Protein AF-A0A9N9P3C6-F1 (afdb_monomer_lite)

Secondary structure (DSSP, 8-state):
---GGGTB--HHHHHH------S---HHHHHHHTT---GGGEEESS-S--TTSEEEES-TT-----TT-SEEEEHHHHTT---SEEE-S----TTSEE--SHHHHHHHHHHHHH--B--HHHHHHHHHHHHHTTSTTSS-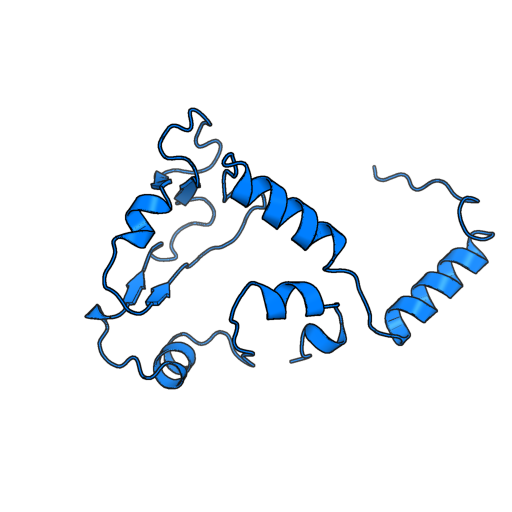----

Organism: NCBI:txid60492

Structure (mmCIF, N/CA/C/O backbone):
data_AF-A0A9N9P3C6-F1
#
_entry.id   AF-A0A9N9P3C6-F1
#
loop_
_atom_site.group_PDB
_atom_site.id
_atom_site.type_symbol
_atom_site.label_atom_id
_atom_site.label_alt_id
_atom_site.label_comp_id
_atom_site.label_asym_id
_atom_site.label_entity_id
_atom_site.label_seq_id
_atom_site.pdbx_PDB_ins_code
_atom_site.Cartn_x
_atom_site.Cartn_y
_atom_site.Cartn_z
_atom_site.occupancy
_atom_site.B_iso_or_equiv
_atom_site.auth_seq_id
_atom_site.auth_comp_id
_atom_site.auth_asym_id
_atom_site.auth_atom_id
_atom_site.pdbx_PDB_model_num
ATOM 1 N N . MET A 1 1 ? -1.093 -16.207 13.409 1.00 61.28 1 MET A N 1
ATOM 2 C CA . MET A 1 1 ? -1.093 -14.734 13.270 1.00 61.28 1 MET A CA 1
ATOM 3 C C . MET A 1 1 ? -2.530 -14.316 12.971 1.00 61.28 1 MET A C 1
ATOM 5 O O . MET A 1 1 ? -3.186 -15.054 12.246 1.00 61.28 1 MET A O 1
ATOM 9 N N . TYR A 1 2 ? -3.057 -13.236 13.561 1.00 67.81 2 TYR A N 1
ATOM 10 C CA . TYR A 1 2 ? -4.439 -12.801 13.284 1.00 67.81 2 TYR A CA 1
ATOM 11 C C . TYR A 1 2 ? -4.590 -12.381 11.820 1.00 67.81 2 TYR A C 1
ATOM 13 O O . TYR A 1 2 ? -3.686 -11.753 11.261 1.00 67.81 2 TYR A O 1
ATOM 21 N N . ASN A 1 3 ? -5.722 -12.718 11.204 1.00 82.81 3 ASN A N 1
ATOM 22 C CA . ASN A 1 3 ? -6.045 -12.220 9.876 1.00 82.81 3 ASN A CA 1
ATOM 23 C C . ASN A 1 3 ? -6.398 -10.730 9.991 1.00 82.81 3 ASN A C 1
ATOM 25 O O . ASN A 1 3 ? -7.273 -10.354 10.766 1.00 82.81 3 ASN A O 1
ATOM 29 N N . TRP A 1 4 ? -5.734 -9.866 9.222 1.00 86.81 4 TRP A N 1
ATOM 30 C CA . TRP A 1 4 ? -5.997 -8.423 9.260 1.00 86.81 4 TRP A CA 1
ATOM 31 C C . TRP A 1 4 ? -7.449 -8.059 8.928 1.00 86.81 4 TRP A C 1
ATOM 33 O O . TRP A 1 4 ? -7.932 -7.032 9.397 1.00 86.81 4 TRP A O 1
ATOM 43 N N . GLU A 1 5 ? -8.160 -8.905 8.183 1.00 89.25 5 GLU A N 1
ATOM 44 C CA . GLU A 1 5 ? -9.586 -8.727 7.886 1.00 89.25 5 GLU A CA 1
ATOM 45 C C . GLU A 1 5 ? -10.503 -8.942 9.095 1.00 89.25 5 GLU A C 1
ATOM 47 O O . GLU A 1 5 ? -11.639 -8.474 9.089 1.00 89.25 5 GLU A O 1
ATOM 52 N N . GLU A 1 6 ? -10.026 -9.634 10.132 1.00 88.00 6 GLU A N 1
ATOM 53 C CA . GLU A 1 6 ? -10.749 -9.769 11.403 1.00 88.00 6 GLU A CA 1
ATOM 54 C C . GLU A 1 6 ? -10.659 -8.489 12.240 1.00 88.00 6 GLU A C 1
ATOM 56 O O . GLU A 1 6 ? -11.436 -8.303 13.179 1.00 88.00 6 GLU A O 1
ATOM 61 N N . LEU A 1 7 ? -9.687 -7.625 11.929 1.00 89.25 7 LEU A N 1
ATOM 62 C CA . LEU A 1 7 ? -9.416 -6.382 12.646 1.00 89.25 7 LEU A CA 1
ATOM 63 C C . LEU A 1 7 ? -9.926 -5.153 11.887 1.00 89.25 7 LEU A C 1
ATOM 65 O O . LEU A 1 7 ? -10.380 -4.194 12.514 1.00 89.25 7 LEU A O 1
ATOM 69 N N . MET A 1 8 ? -9.834 -5.174 10.558 1.00 91.00 8 MET A N 1
ATOM 70 C CA . MET A 1 8 ? -10.008 -4.021 9.677 1.00 91.00 8 MET A CA 1
ATOM 71 C C . MET A 1 8 ? -10.935 -4.342 8.498 1.00 91.00 8 MET A C 1
ATOM 73 O O . MET A 1 8 ? -10.898 -5.439 7.939 1.00 91.00 8 MET A O 1
ATOM 77 N N . ASP A 1 9 ? -11.696 -3.350 8.032 1.00 91.19 9 ASP A N 1
ATOM 78 C CA . ASP A 1 9 ? -12.533 -3.496 6.837 1.00 91.19 9 ASP A CA 1
ATOM 79 C C . ASP A 1 9 ? -11.700 -3.497 5.542 1.00 91.19 9 ASP A C 1
ATOM 81 O O . ASP A 1 9 ? -11.191 -2.472 5.084 1.00 91.19 9 ASP A O 1
ATOM 85 N N . PHE A 1 10 ? -11.588 -4.672 4.920 1.00 92.50 10 PHE A N 1
ATOM 86 C CA . PHE A 1 10 ? -10.885 -4.873 3.651 1.00 92.50 10 PHE A CA 1
ATOM 87 C C . PHE A 1 10 ? -11.817 -4.842 2.428 1.00 92.50 10 PHE A C 1
ATOM 89 O O . PHE A 1 10 ? -11.353 -5.072 1.310 1.00 92.50 10 PHE A O 1
ATOM 96 N N . THR A 1 11 ? -13.110 -4.531 2.581 1.00 92.25 11 THR A N 1
ATOM 97 C CA . THR A 1 11 ? -14.091 -4.520 1.475 1.00 92.25 11 THR A CA 1
ATOM 98 C C . THR A 1 11 ? -13.623 -3.650 0.314 1.00 92.25 11 THR A C 1
ATOM 100 O O . THR A 1 11 ? -13.660 -4.063 -0.846 1.00 92.25 11 THR A O 1
ATOM 103 N N . PHE A 1 12 ? -13.107 -2.458 0.622 1.00 94.06 12 PHE A N 1
ATOM 104 C CA . PHE A 1 12 ? -12.521 -1.577 -0.382 1.00 94.06 12 PHE A CA 1
ATOM 105 C C . PHE A 1 12 ? -11.278 -2.196 -1.033 1.00 94.06 12 PHE A C 1
ATOM 107 O O . PHE A 1 12 ? -11.149 -2.158 -2.255 1.00 94.06 12 PHE A O 1
ATOM 114 N N . LEU A 1 13 ? -10.375 -2.780 -0.243 1.00 92.56 13 LEU A N 1
ATOM 115 C CA . LEU A 1 13 ? -9.125 -3.348 -0.746 1.00 92.56 13 LEU A CA 1
ATOM 116 C C . LEU A 1 13 ? -9.393 -4.501 -1.725 1.00 92.56 13 LEU A C 1
ATOM 118 O O . LEU A 1 13 ? -8.871 -4.471 -2.837 1.00 92.56 13 LEU A O 1
ATOM 122 N N . LYS A 1 14 ? -10.279 -5.438 -1.359 1.00 92.62 14 LYS A N 1
ATOM 123 C CA . LYS A 1 14 ? -10.678 -6.604 -2.174 1.00 92.62 14 LYS A CA 1
ATOM 124 C C . LYS A 1 14 ? -11.173 -6.232 -3.569 1.00 92.62 14 LYS A C 1
ATOM 126 O O . LYS A 1 14 ? -10.951 -6.969 -4.522 1.00 92.62 14 LYS A O 1
ATOM 131 N N . GLN A 1 15 ? -11.836 -5.085 -3.695 1.00 94.56 15 GLN A N 1
ATOM 132 C CA . GLN A 1 15 ? -12.376 -4.608 -4.969 1.00 94.56 15 GLN A CA 1
ATOM 133 C C . GLN A 1 15 ? -11.320 -3.972 -5.886 1.00 94.56 15 GLN A C 1
ATOM 135 O O . GLN A 1 15 ? -11.583 -3.797 -7.073 1.00 94.56 15 GLN A O 1
ATOM 140 N N . HIS A 1 16 ? -10.155 -3.584 -5.358 1.00 95.06 16 HIS A N 1
ATOM 141 C CA . HIS A 1 16 ? -9.181 -2.776 -6.103 1.00 95.06 16 HIS A CA 1
ATOM 142 C C . HIS A 1 16 ? -7.783 -3.400 -6.185 1.00 95.06 16 HIS A C 1
ATOM 144 O O . HIS A 1 16 ? -7.022 -3.040 -7.082 1.00 95.06 16 HIS A O 1
ATOM 150 N N . ILE A 1 17 ? -7.415 -4.292 -5.260 1.00 93.75 17 ILE A N 1
ATOM 151 C CA . ILE A 1 17 ? -6.084 -4.899 -5.172 1.00 93.75 17 ILE A CA 1
ATOM 152 C C . ILE A 1 17 ? -6.226 -6.391 -4.858 1.00 93.75 17 ILE A C 1
ATOM 154 O O . ILE A 1 17 ? -6.978 -6.783 -3.968 1.00 93.75 17 ILE A O 1
ATOM 158 N N . LYS A 1 18 ? -5.453 -7.222 -5.566 1.00 91.94 18 LYS A N 1
ATOM 159 C CA . LYS A 1 18 ? -5.263 -8.636 -5.225 1.00 91.94 18 LYS A CA 1
ATOM 160 C C . LYS A 1 18 ? -4.197 -8.753 -4.139 1.00 91.94 18 LYS A C 1
ATOM 162 O O . LYS A 1 18 ? -3.140 -8.139 -4.255 1.00 91.94 18 LYS A O 1
ATOM 167 N N . TYR A 1 19 ? -4.456 -9.554 -3.118 1.00 90.25 19 TYR A N 1
ATOM 168 C CA . TYR A 1 19 ? -3.507 -9.823 -2.043 1.00 90.25 19 TYR A CA 1
ATOM 169 C C . TYR A 1 19 ? -3.629 -11.277 -1.589 1.00 90.25 19 TYR A C 1
ATOM 171 O O . TYR A 1 19 ? -4.645 -11.929 -1.826 1.00 90.25 19 TYR A O 1
ATOM 179 N N . ILE A 1 20 ? -2.578 -11.772 -0.942 1.00 87.44 20 ILE A N 1
ATOM 180 C CA . ILE A 1 20 ? -2.526 -13.101 -0.336 1.00 87.44 20 ILE A CA 1
ATOM 181 C C . ILE A 1 20 ? -2.278 -12.949 1.161 1.00 87.44 20 ILE A C 1
ATOM 183 O O . ILE A 1 20 ? -1.459 -12.129 1.581 1.00 87.44 20 ILE A O 1
ATOM 187 N N . HIS A 1 21 ? -2.991 -13.730 1.967 1.00 87.31 21 HIS A N 1
ATOM 188 C CA . HIS A 1 21 ? -2.706 -13.830 3.395 1.00 87.31 21 HIS A CA 1
ATOM 189 C C . HIS A 1 21 ? -1.511 -14.743 3.606 1.00 87.31 21 HIS A C 1
ATOM 191 O O . HIS A 1 21 ? -1.450 -15.832 3.038 1.00 87.31 21 HIS A O 1
ATOM 197 N N . ARG A 1 22 ? -0.568 -14.306 4.438 1.00 86.00 22 ARG A N 1
ATOM 198 C CA . ARG A 1 22 ? 0.618 -15.083 4.794 1.00 86.00 22 ARG A CA 1
ATOM 199 C C . ARG A 1 22 ? 0.765 -15.133 6.304 1.00 86.00 22 ARG A C 1
ATOM 201 O O . ARG A 1 22 ? 0.475 -14.156 6.988 1.00 86.00 22 ARG A O 1
ATOM 208 N N . GLN A 1 23 ? 1.192 -16.285 6.808 1.00 83.56 23 GLN A N 1
ATOM 209 C CA . GLN A 1 23 ? 1.421 -16.504 8.240 1.00 83.56 23 GLN A CA 1
ATOM 210 C C . GLN A 1 23 ? 2.879 -16.243 8.641 1.00 83.56 23 GLN A C 1
ATOM 212 O O . GLN A 1 23 ? 3.180 -16.145 9.827 1.00 83.56 23 GLN A O 1
ATOM 217 N N . ASP A 1 24 ? 3.770 -16.112 7.660 1.00 85.44 24 ASP A N 1
ATOM 218 C CA . ASP A 1 24 ? 5.198 -15.894 7.837 1.00 85.44 24 ASP A CA 1
ATOM 219 C C . ASP A 1 24 ? 5.727 -14.826 6.863 1.00 85.44 24 ASP A C 1
ATOM 221 O O . ASP A 1 24 ? 5.110 -14.511 5.842 1.00 85.44 24 ASP A O 1
ATOM 225 N N . PHE A 1 25 ? 6.904 -14.292 7.184 1.00 82.81 25 PHE A N 1
ATOM 226 C CA . PHE A 1 25 ? 7.640 -13.329 6.360 1.00 82.81 25 PHE A CA 1
ATOM 227 C C . PHE A 1 25 ? 8.847 -13.967 5.655 1.00 82.81 25 PHE A C 1
ATOM 229 O O . PHE A 1 25 ? 9.758 -13.264 5.225 1.00 82.81 25 PHE A O 1
ATOM 236 N N . ASN A 1 26 ? 8.892 -15.296 5.545 1.00 89.88 26 ASN A N 1
ATOM 237 C CA . ASN A 1 26 ? 10.019 -15.991 4.941 1.00 89.88 26 ASN A CA 1
ATOM 238 C C . ASN A 1 26 ? 9.981 -15.821 3.412 1.00 89.88 26 ASN A C 1
ATOM 240 O O . ASN A 1 26 ? 8.963 -16.098 2.776 1.00 89.88 26 ASN A O 1
ATOM 244 N N . LEU A 1 27 ? 11.077 -15.358 2.807 1.00 88.19 27 LEU A N 1
ATOM 245 C CA . LEU A 1 27 ? 11.135 -15.146 1.358 1.00 88.19 27 LEU A CA 1
ATOM 246 C C . LEU A 1 27 ? 11.004 -16.463 0.579 1.00 88.19 27 LEU A C 1
ATOM 248 O O . LEU A 1 27 ? 10.270 -16.509 -0.398 1.00 88.19 27 LEU A O 1
ATOM 252 N N . LYS A 1 28 ? 11.624 -17.555 1.040 1.00 91.00 28 LYS A N 1
ATOM 253 C CA . LYS A 1 28 ? 11.542 -18.863 0.372 1.00 91.00 28 LYS A CA 1
ATOM 254 C C . LYS A 1 28 ? 10.092 -19.339 0.248 1.00 91.00 28 LYS A C 1
ATOM 256 O O . LYS A 1 28 ? 9.651 -19.673 -0.846 1.00 91.00 28 LYS A O 1
ATOM 261 N N . TYR A 1 29 ? 9.326 -19.281 1.338 1.00 91.75 29 TYR A N 1
ATOM 262 C CA . TYR A 1 29 ? 7.914 -19.681 1.321 1.00 91.75 29 TYR A CA 1
ATOM 263 C C . TYR A 1 29 ? 7.038 -18.749 0.475 1.00 91.75 29 TYR A C 1
ATOM 265 O O . TYR A 1 29 ? 6.053 -19.201 -0.108 1.00 91.75 29 TYR A O 1
ATOM 273 N N . LEU A 1 30 ? 7.401 -17.463 0.352 1.00 91.50 30 LEU A N 1
ATOM 274 C CA . LEU A 1 30 ? 6.736 -16.559 -0.592 1.00 91.50 30 LEU A CA 1
ATOM 275 C C . LEU A 1 30 ? 6.891 -17.075 -2.019 1.00 91.50 30 LEU A C 1
ATOM 277 O O . LEU A 1 30 ? 5.894 -17.227 -2.722 1.00 91.50 30 LEU A O 1
ATOM 281 N N . LEU A 1 31 ? 8.135 -17.331 -2.424 1.00 93.62 31 LEU A N 1
ATOM 282 C CA . LEU A 1 31 ? 8.467 -17.745 -3.783 1.00 93.62 31 LEU A CA 1
ATOM 283 C C . LEU A 1 31 ? 7.810 -19.085 -4.122 1.00 93.62 31 LEU A C 1
ATOM 285 O O . LEU A 1 31 ? 7.135 -19.184 -5.144 1.00 93.62 31 LEU A O 1
ATOM 289 N N . GLU A 1 32 ? 7.869 -20.058 -3.210 1.00 92.75 32 GLU A N 1
ATOM 290 C CA . GLU A 1 32 ? 7.189 -21.350 -3.365 1.00 92.75 32 GLU A CA 1
ATOM 291 C C . GLU A 1 32 ? 5.668 -21.189 -3.534 1.00 92.75 32 GLU A C 1
ATOM 293 O O . GLU A 1 32 ? 5.083 -21.800 -4.428 1.00 92.75 32 GLU A O 1
ATOM 298 N N . SER A 1 33 ? 5.020 -20.322 -2.741 1.00 91.75 33 SER A N 1
ATOM 299 C CA . SER A 1 33 ? 3.571 -20.070 -2.849 1.00 91.75 33 SER A CA 1
ATOM 300 C C . SER A 1 33 ? 3.158 -19.402 -4.165 1.00 91.75 33 SER A C 1
ATOM 302 O O . SER A 1 33 ? 2.021 -19.557 -4.613 1.00 91.75 33 SER A O 1
ATOM 304 N N . LEU A 1 34 ? 4.083 -18.669 -4.788 1.00 93.12 34 LEU A N 1
ATOM 305 C CA . LEU A 1 34 ? 3.905 -18.014 -6.082 1.00 93.12 34 LEU A CA 1
ATOM 306 C C . LEU A 1 34 ? 4.402 -18.874 -7.253 1.00 93.12 34 LEU A C 1
ATOM 308 O O . LEU A 1 34 ? 4.326 -18.421 -8.394 1.00 93.12 34 LEU A O 1
ATOM 312 N N . GLN A 1 35 ? 4.887 -20.094 -6.985 1.00 95.25 35 GLN A N 1
ATOM 313 C CA . GLN A 1 35 ? 5.500 -20.989 -7.973 1.00 95.25 35 GLN A CA 1
ATOM 314 C C . GLN A 1 35 ? 6.669 -20.325 -8.723 1.00 95.25 35 GLN A C 1
ATOM 316 O O . GLN A 1 35 ? 6.821 -20.484 -9.935 1.00 95.25 35 GLN A O 1
ATOM 321 N N . ILE A 1 36 ? 7.472 -19.548 -7.992 1.00 96.31 36 ILE A N 1
ATOM 322 C CA . ILE A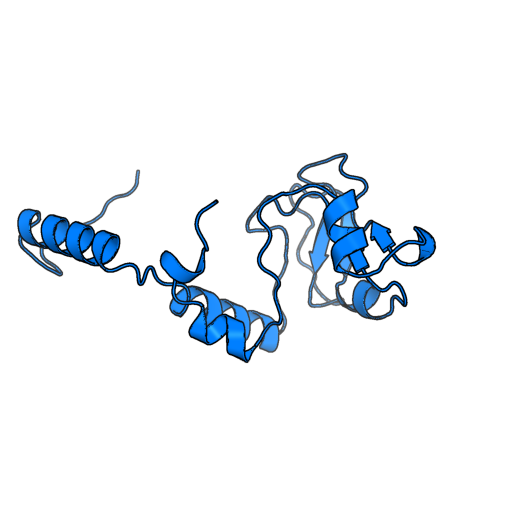 1 36 ? 8.701 -18.922 -8.476 1.00 96.31 36 ILE A CA 1
ATOM 323 C C . ILE A 1 36 ? 9.875 -19.754 -7.967 1.00 96.31 36 ILE A C 1
ATOM 325 O O . ILE A 1 36 ? 10.072 -19.880 -6.758 1.00 96.31 36 ILE A O 1
ATOM 329 N N . TYR A 1 37 ? 10.640 -20.323 -8.894 1.00 94.56 37 TYR A N 1
ATOM 330 C CA . TYR A 1 37 ? 11.781 -21.195 -8.586 1.00 94.56 37 TYR A CA 1
ATOM 331 C C . TYR A 1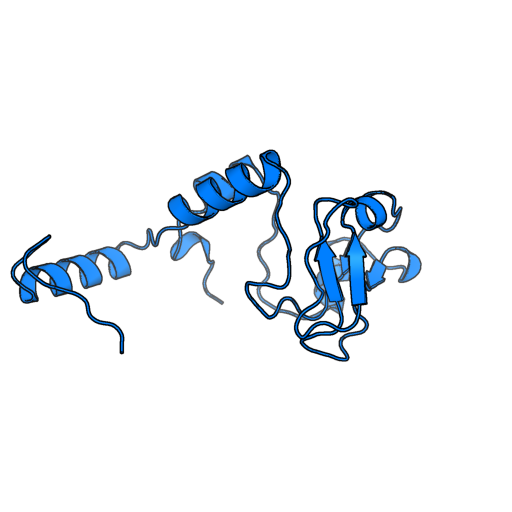 37 ? 13.090 -20.712 -9.216 1.00 94.56 37 TYR A C 1
ATOM 333 O O . TYR A 1 37 ? 14.151 -21.230 -8.879 1.00 94.56 37 TYR A O 1
ATOM 341 N N . ASP A 1 38 ? 13.014 -19.736 -10.121 1.00 94.94 38 ASP A N 1
ATOM 342 C CA . ASP A 1 38 ? 14.156 -19.123 -10.784 1.00 94.94 38 ASP A CA 1
ATOM 343 C C . ASP A 1 38 ? 14.316 -17.681 -10.281 1.00 94.94 38 ASP A C 1
ATOM 345 O O . ASP A 1 38 ? 13.396 -16.864 -10.375 1.00 94.94 38 ASP A O 1
ATOM 349 N N . ASP A 1 39 ? 15.494 -17.365 -9.738 1.00 90.50 39 ASP A N 1
ATOM 350 C CA . ASP A 1 39 ? 15.815 -16.041 -9.197 1.00 90.50 39 ASP A CA 1
ATOM 351 C C . ASP A 1 39 ? 15.725 -14.933 -10.259 1.00 90.50 39 ASP A C 1
ATOM 353 O O . ASP A 1 39 ? 15.475 -13.776 -9.918 1.00 90.50 39 ASP A O 1
ATOM 357 N N . SER A 1 40 ? 15.869 -15.264 -11.548 1.00 94.62 40 SER A N 1
ATOM 358 C CA . SER A 1 40 ? 15.693 -14.306 -12.648 1.00 94.62 40 SER A CA 1
ATOM 359 C C . SER A 1 40 ? 14.246 -13.820 -12.801 1.00 94.62 40 SER A C 1
ATOM 361 O O . SER A 1 40 ? 14.000 -12.783 -13.418 1.00 94.62 40 SER A O 1
ATOM 363 N N . GLU A 1 41 ? 13.281 -14.514 -12.192 1.00 96.44 41 GLU A N 1
ATOM 364 C CA . GLU A 1 41 ? 11.873 -14.114 -12.154 1.00 96.44 41 GLU A CA 1
ATOM 365 C C . GLU A 1 41 ? 11.566 -13.125 -11.020 1.00 96.44 41 GLU A C 1
ATOM 367 O O . GLU A 1 41 ? 10.421 -12.669 -10.891 1.00 96.44 41 GLU A O 1
ATOM 372 N N . VAL A 1 42 ? 12.568 -12.781 -10.203 1.00 94.88 42 VAL A N 1
ATOM 373 C CA . VAL A 1 42 ? 12.455 -11.861 -9.072 1.00 94.88 42 VAL A CA 1
ATOM 374 C C . VAL A 1 42 ? 13.375 -10.665 -9.273 1.00 94.88 42 VAL A C 1
ATOM 376 O O . VAL A 1 42 ? 14.597 -10.775 -9.315 1.00 94.88 42 VAL A O 1
ATOM 379 N N . TYR A 1 43 ? 12.790 -9.472 -9.282 1.00 93.81 43 TYR A N 1
ATOM 380 C CA . TYR A 1 43 ? 13.552 -8.237 -9.206 1.00 93.81 43 TYR A CA 1
ATOM 381 C C . TYR A 1 43 ? 13.537 -7.677 -7.785 1.00 93.81 43 TYR A C 1
ATOM 383 O O . TYR A 1 43 ? 12.517 -7.176 -7.305 1.00 93.81 43 TYR A O 1
ATOM 391 N N . ASN A 1 44 ? 14.692 -7.713 -7.123 1.00 90.06 44 ASN A N 1
ATOM 392 C CA . ASN A 1 44 ? 14.892 -7.071 -5.827 1.00 90.06 44 ASN A CA 1
ATOM 393 C C . ASN A 1 44 ? 15.057 -5.554 -6.011 1.00 90.06 44 ASN A C 1
ATOM 395 O O . ASN A 1 44 ? 16.134 -5.066 -6.349 1.00 90.06 44 ASN A O 1
ATOM 399 N N . VAL A 1 45 ? 13.984 -4.796 -5.765 1.00 87.62 45 VAL A N 1
ATOM 400 C CA . VAL A 1 45 ? 13.952 -3.328 -5.910 1.00 87.62 45 VAL A CA 1
ATOM 401 C C . VAL A 1 45 ? 14.868 -2.650 -4.889 1.00 87.62 45 VAL A C 1
ATOM 403 O O . VAL A 1 45 ? 15.417 -1.585 -5.146 1.00 87.62 45 VAL A O 1
ATOM 406 N N . THR A 1 46 ? 15.042 -3.249 -3.713 1.00 74.06 46 THR A N 1
ATOM 407 C CA . THR A 1 46 ? 16.027 -2.833 -2.706 1.00 74.06 46 THR A CA 1
ATOM 408 C C . THR A 1 46 ? 16.804 -4.059 -2.268 1.00 74.06 46 THR A C 1
ATOM 410 O O . THR A 1 46 ? 16.186 -5.053 -1.899 1.00 74.06 46 THR A O 1
ATOM 413 N N . SER A 1 47 ? 18.125 -3.971 -2.194 1.00 67.38 47 SER A N 1
ATOM 414 C CA . SER A 1 47 ? 18.976 -5.046 -1.675 1.00 67.38 47 SER A CA 1
ATOM 415 C C . SER A 1 47 ? 18.972 -5.145 -0.136 1.00 67.38 47 SER A C 1
ATOM 417 O O . SER A 1 47 ? 19.974 -5.527 0.447 1.00 67.38 47 SER A O 1
ATOM 419 N N . ASP A 1 48 ? 17.887 -4.749 0.539 1.00 58.94 48 ASP A N 1
ATOM 420 C CA . ASP A 1 48 ? 17.697 -4.789 2.006 1.00 58.94 48 ASP A CA 1
ATOM 421 C C . ASP A 1 48 ? 18.641 -3.956 2.899 1.00 58.94 48 ASP A C 1
ATOM 423 O O . ASP A 1 48 ? 18.460 -3.918 4.114 1.00 58.94 48 ASP A O 1
ATOM 427 N N . LEU A 1 49 ? 19.598 -3.202 2.350 1.00 62.31 49 LEU A N 1
ATOM 428 C CA . LEU A 1 49 ? 20.670 -2.623 3.177 1.00 62.31 49 LEU A CA 1
ATOM 429 C C . LEU A 1 49 ? 20.316 -1.325 3.928 1.00 62.31 49 LEU A C 1
ATOM 431 O O . LEU A 1 49 ? 21.013 -0.982 4.884 1.00 62.31 49 LEU A O 1
ATOM 435 N N . ALA A 1 50 ? 19.279 -0.564 3.538 1.00 74.69 50 ALA A N 1
ATOM 436 C CA . ALA A 1 50 ? 18.973 0.698 4.226 1.00 74.69 50 ALA A CA 1
ATOM 437 C C . ALA A 1 50 ? 17.499 1.136 4.215 1.00 74.69 50 ALA A C 1
ATOM 439 O O . ALA A 1 50 ? 16.856 1.292 3.173 1.00 74.69 50 ALA A O 1
ATOM 440 N N . GLN A 1 51 ? 17.018 1.513 5.406 1.00 86.25 51 GLN A N 1
ATOM 441 C CA . GLN A 1 51 ? 15.702 2.107 5.668 1.00 86.25 51 GLN A CA 1
ATOM 442 C C . GLN A 1 51 ? 15.382 3.316 4.773 1.00 86.25 51 GLN A C 1
ATOM 444 O O . GLN A 1 51 ? 14.216 3.573 4.501 1.00 86.25 51 GLN A O 1
ATOM 449 N N . TYR A 1 52 ? 16.377 4.050 4.275 1.00 89.50 52 TYR A N 1
ATOM 450 C CA . TYR A 1 52 ? 16.174 5.223 3.419 1.00 89.50 52 TYR A CA 1
ATOM 451 C C . TYR A 1 52 ? 16.938 5.138 2.095 1.00 89.50 52 TYR A C 1
ATOM 453 O O . TYR A 1 52 ? 17.418 6.145 1.593 1.00 89.50 52 TYR A O 1
ATOM 461 N N . GLN A 1 53 ? 17.069 3.948 1.505 1.00 90.25 53 GLN A N 1
ATOM 462 C CA . GLN A 1 53 ? 17.687 3.837 0.181 1.00 90.25 53 GLN A CA 1
ATOM 463 C C . GLN A 1 53 ? 16.816 4.502 -0.897 1.00 90.25 53 GLN A C 1
ATOM 465 O O . GLN A 1 53 ? 17.130 5.597 -1.356 1.00 90.25 53 GLN A O 1
ATOM 470 N N . HIS A 1 54 ? 15.670 3.899 -1.223 1.00 92.00 54 HIS A N 1
ATOM 471 C CA . HIS A 1 54 ? 14.811 4.353 -2.318 1.00 92.00 54 HIS A CA 1
ATOM 472 C C . HIS A 1 54 ? 13.603 5.167 -1.857 1.00 92.00 54 HIS A C 1
ATOM 474 O O . HIS A 1 54 ? 12.872 4.755 -0.945 1.00 92.00 54 HIS A O 1
ATOM 480 N N . ARG A 1 55 ? 13.344 6.268 -2.569 1.00 93.50 55 ARG A N 1
ATOM 481 C CA . ARG A 1 55 ? 12.057 6.970 -2.597 1.00 93.50 55 ARG A CA 1
ATOM 482 C C . ARG A 1 55 ? 11.368 6.706 -3.935 1.00 93.50 55 ARG A C 1
ATOM 484 O O . ARG A 1 55 ? 11.969 6.888 -4.993 1.00 93.50 55 ARG A O 1
ATOM 491 N N . TYR A 1 56 ? 10.109 6.289 -3.878 1.00 94.81 56 TYR A N 1
ATOM 492 C CA . TYR A 1 56 ? 9.309 5.927 -5.044 1.00 94.81 56 TYR A CA 1
ATOM 493 C C . TYR A 1 56 ? 8.449 7.097 -5.509 1.00 94.81 56 TYR A C 1
ATOM 495 O O . TYR A 1 56 ? 7.855 7.788 -4.682 1.00 94.81 56 TYR A O 1
ATOM 503 N N . TYR A 1 57 ? 8.346 7.287 -6.819 1.00 97.44 57 TYR A N 1
ATOM 504 C CA . TYR A 1 57 ? 7.607 8.386 -7.438 1.00 97.44 57 TYR A CA 1
ATOM 505 C C . TYR A 1 57 ? 6.593 7.838 -8.434 1.00 97.44 57 TYR A C 1
ATOM 507 O O . TYR A 1 57 ? 6.962 7.098 -9.347 1.00 97.44 57 TYR A O 1
ATOM 515 N N . ASP A 1 58 ? 5.321 8.192 -8.262 1.00 97.38 58 ASP A N 1
ATOM 516 C CA . ASP A 1 58 ? 4.279 7.831 -9.225 1.00 97.38 58 ASP A CA 1
ATOM 517 C C . ASP A 1 58 ? 4.308 8.708 -10.486 1.00 97.38 58 ASP A C 1
ATOM 519 O O . ASP A 1 58 ? 4.034 8.210 -11.573 1.00 97.38 58 ASP A O 1
ATOM 523 N N . ASP A 1 59 ? 4.695 9.979 -10.355 1.00 97.75 59 ASP A N 1
ATOM 524 C CA . ASP A 1 59 ? 4.904 10.901 -11.470 1.00 97.75 59 ASP A CA 1
ATOM 525 C C . ASP A 1 59 ? 6.401 11.015 -11.841 1.00 97.75 59 ASP A C 1
ATOM 527 O O . ASP A 1 59 ? 7.192 11.555 -11.054 1.00 97.75 59 ASP A O 1
ATOM 531 N N . PRO A 1 60 ? 6.829 10.576 -13.044 1.00 96.69 60 PRO A N 1
ATOM 532 C CA . PRO A 1 60 ? 8.211 10.741 -13.497 1.00 96.69 60 PRO A CA 1
ATOM 533 C C . PRO A 1 60 ? 8.625 12.213 -13.651 1.00 96.69 60 PRO A C 1
ATOM 535 O O . PRO A 1 60 ? 9.816 12.514 -13.603 1.00 96.69 60 PRO A O 1
ATOM 538 N N . LYS A 1 61 ? 7.678 13.150 -13.761 1.00 97.50 61 LYS A N 1
ATOM 539 C CA . LYS A 1 61 ? 7.947 14.594 -13.850 1.00 97.50 61 LYS A CA 1
ATOM 540 C C . LYS 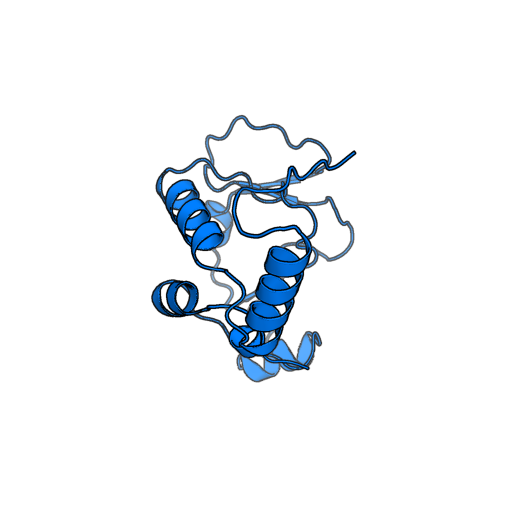A 1 61 ? 8.026 15.287 -12.487 1.00 97.50 61 LYS A C 1
ATOM 542 O O . LYS A 1 61 ? 8.230 16.496 -12.431 1.00 97.50 61 LYS A O 1
ATOM 547 N N . SER A 1 62 ? 7.883 14.543 -11.387 1.00 97.44 62 SER A N 1
ATOM 548 C CA . SER A 1 62 ? 7.977 15.093 -10.035 1.00 97.44 62 SER A CA 1
ATOM 549 C C . SER A 1 62 ? 9.267 15.876 -9.808 1.00 97.44 62 SER A C 1
ATOM 551 O O . SER A 1 62 ? 10.361 15.372 -10.068 1.00 97.44 62 SER A O 1
ATOM 553 N N . THR A 1 63 ? 9.141 17.064 -9.222 1.00 97.00 63 THR A N 1
ATOM 554 C CA . THR A 1 63 ? 10.258 17.870 -8.705 1.00 97.00 63 THR A CA 1
ATOM 555 C C . THR A 1 63 ? 10.464 17.691 -7.196 1.00 97.00 63 THR A C 1
ATOM 557 O O . THR A 1 63 ? 11.305 18.359 -6.599 1.00 97.00 63 THR A O 1
ATOM 560 N N . THR A 1 64 ? 9.709 16.792 -6.547 1.00 97.06 64 THR A N 1
ATOM 561 C CA . THR A 1 64 ? 9.820 16.569 -5.097 1.00 97.06 64 THR A CA 1
ATOM 562 C C . THR A 1 64 ? 11.193 15.988 -4.758 1.00 97.06 64 THR A C 1
ATOM 564 O O . THR A 1 64 ? 11.591 14.953 -5.294 1.00 97.06 64 THR A O 1
ATOM 567 N N . THR A 1 65 ? 11.913 16.626 -3.835 1.00 95.88 65 THR A N 1
ATOM 568 C CA . THR A 1 65 ? 13.278 16.230 -3.453 1.00 95.88 65 THR A CA 1
ATOM 569 C C . THR A 1 65 ? 13.318 14.856 -2.781 1.00 95.88 65 THR A C 1
ATOM 571 O O . THR A 1 65 ? 12.301 14.336 -2.324 1.00 95.88 65 THR A O 1
ATOM 574 N N . LEU A 1 66 ? 14.500 14.250 -2.674 1.00 94.62 66 LEU A N 1
ATOM 575 C CA . LEU A 1 66 ? 14.661 12.952 -2.014 1.00 94.62 66 LEU A CA 1
ATOM 576 C C . LEU A 1 66 ? 14.522 13.016 -0.489 1.00 94.62 66 LEU A C 1
ATOM 578 O O . LEU A 1 66 ? 14.185 12.011 0.128 1.00 94.62 66 LEU A O 1
ATOM 582 N N . THR A 1 67 ? 14.677 14.185 0.139 1.00 93.19 67 THR A N 1
ATOM 583 C CA . THR A 1 67 ? 14.709 14.350 1.607 1.00 93.19 67 THR A CA 1
ATOM 584 C C . THR A 1 67 ? 15.790 13.466 2.248 1.00 93.19 67 THR A C 1
ATOM 586 O O . THR A 1 67 ? 16.960 13.653 1.952 1.00 93.19 67 THR A O 1
ATOM 589 N N . LYS A 1 68 ? 15.417 12.495 3.091 1.00 92.12 68 LYS A N 1
ATOM 590 C CA . LYS A 1 68 ? 16.331 11.542 3.749 1.00 92.12 68 LYS A CA 1
ATOM 591 C C . LYS A 1 68 ? 16.704 10.328 2.894 1.00 92.12 68 LYS A C 1
ATOM 593 O O . LYS A 1 68 ? 17.488 9.496 3.339 1.00 92.12 68 LYS A O 1
ATOM 598 N N . PHE A 1 69 ? 16.092 10.187 1.719 1.00 92.75 69 PHE A N 1
ATOM 599 C CA . PHE A 1 69 ? 16.338 9.059 0.831 1.00 92.75 69 PHE A CA 1
ATOM 600 C C . PHE A 1 69 ? 17.561 9.300 -0.058 1.00 92.75 69 PHE A C 1
ATOM 602 O O . PHE A 1 69 ? 17.893 10.446 -0.348 1.00 92.75 69 PHE A O 1
ATOM 609 N N . LYS A 1 70 ? 18.223 8.227 -0.492 1.00 92.31 70 LYS A N 1
ATOM 610 C CA . LYS A 1 70 ? 19.447 8.310 -1.305 1.00 92.31 70 LYS A CA 1
ATOM 611 C C . LYS A 1 70 ? 19.165 8.299 -2.801 1.00 92.31 70 LYS A C 1
ATOM 613 O O . LYS A 1 70 ? 19.865 8.950 -3.566 1.00 92.31 70 LYS A O 1
ATOM 618 N N . GLU A 1 71 ? 18.134 7.571 -3.206 1.00 92.25 71 GLU A N 1
ATOM 619 C CA . GLU A 1 71 ? 17.928 7.203 -4.600 1.00 92.25 71 GLU A CA 1
ATOM 620 C C . GLU A 1 71 ? 16.456 7.344 -5.000 1.00 92.25 71 GLU A C 1
ATOM 622 O O . GLU A 1 71 ? 15.533 7.047 -4.231 1.00 92.25 71 GLU A O 1
ATOM 627 N N . ARG A 1 72 ? 16.233 7.823 -6.227 1.00 94.31 72 ARG A N 1
ATOM 628 C CA . ARG A 1 72 ? 14.907 7.985 -6.827 1.00 94.31 72 ARG A CA 1
ATOM 629 C C . ARG A 1 72 ? 14.576 6.768 -7.676 1.00 94.31 72 ARG A C 1
ATOM 631 O O . ARG A 1 72 ? 15.352 6.403 -8.549 1.00 94.31 72 ARG A O 1
ATOM 638 N N . VAL A 1 73 ? 13.370 6.239 -7.502 1.00 94.12 73 VAL A N 1
ATOM 639 C CA . VAL A 1 73 ? 12.817 5.187 -8.362 1.00 94.12 73 VAL A CA 1
ATOM 640 C C . VAL A 1 73 ? 11.455 5.636 -8.885 1.00 94.12 73 VAL A C 1
ATOM 642 O O . VAL A 1 73 ? 10.545 5.905 -8.098 1.00 94.12 73 VAL A O 1
ATOM 645 N N . ASN A 1 74 ? 11.284 5.727 -10.20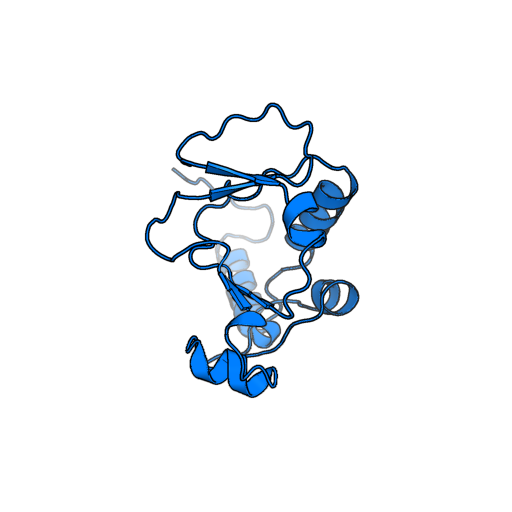7 1.00 96.75 74 ASN A N 1
ATOM 646 C CA . ASN A 1 74 ? 9.963 5.991 -10.778 1.00 96.75 74 ASN A CA 1
ATOM 647 C C . ASN A 1 74 ? 9.189 4.679 -10.918 1.00 96.75 74 ASN A C 1
ATOM 649 O O . ASN A 1 74 ? 9.687 3.702 -11.476 1.00 96.75 74 ASN A O 1
ATOM 653 N N . LEU A 1 75 ? 7.936 4.668 -10.471 1.00 95.12 75 LEU A N 1
ATOM 654 C CA . LEU A 1 75 ? 7.081 3.482 -10.549 1.00 95.12 75 LEU A CA 1
ATOM 655 C C . LEU A 1 75 ? 6.793 3.060 -12.000 1.00 95.12 75 LEU A C 1
ATOM 657 O O . LEU A 1 75 ? 6.602 1.877 -12.259 1.00 95.12 75 LEU A O 1
ATOM 661 N N . ILE A 1 76 ? 6.824 4.003 -12.950 1.00 96.38 76 ILE A N 1
ATOM 662 C CA . ILE A 1 76 ? 6.676 3.713 -14.385 1.00 96.38 76 ILE A CA 1
ATOM 663 C C . ILE A 1 76 ? 7.840 2.891 -14.954 1.00 96.38 76 ILE A C 1
ATOM 665 O O . ILE A 1 76 ? 7.673 2.192 -15.948 1.00 96.38 76 ILE A O 1
ATOM 669 N N . ASP A 1 77 ? 9.026 2.964 -14.349 1.00 96.06 77 ASP A N 1
ATOM 670 C CA . ASP A 1 77 ? 10.167 2.163 -14.791 1.00 96.06 77 ASP A CA 1
ATOM 671 C C . ASP A 1 77 ? 10.051 0.735 -14.249 1.00 96.06 77 ASP A C 1
ATOM 673 O O . ASP A 1 77 ? 10.328 -0.224 -14.966 1.00 96.06 77 ASP A O 1
ATOM 677 N N . LEU A 1 78 ? 9.511 0.583 -13.035 1.00 95.06 78 LEU A N 1
ATOM 678 C CA . LEU A 1 78 ? 9.176 -0.724 -12.470 1.00 95.06 78 LEU A CA 1
ATOM 679 C C . LEU A 1 78 ? 8.057 -1.434 -13.246 1.00 95.06 78 LEU A C 1
ATOM 681 O O . LEU A 1 78 ? 8.091 -2.651 -13.370 1.00 95.06 78 LEU A O 1
ATOM 685 N N . SER A 1 79 ? 7.089 -0.705 -13.812 1.00 94.19 79 SER A N 1
ATOM 686 C CA . SER A 1 79 ? 6.001 -1.325 -14.585 1.00 94.19 79 SER A CA 1
ATOM 687 C C . SER A 1 79 ? 6.426 -1.871 -15.951 1.00 94.19 79 SER A C 1
ATOM 689 O O . SER A 1 79 ? 5.639 -2.555 -16.593 1.00 94.19 79 SER A O 1
ATOM 691 N N . LYS A 1 80 ? 7.629 -1.528 -16.429 1.00 96.44 80 LYS A N 1
ATOM 692 C CA . LYS A 1 80 ? 8.184 -2.023 -17.703 1.00 96.44 80 LYS A CA 1
ATOM 693 C C . LYS A 1 80 ? 8.966 -3.329 -17.535 1.00 96.44 80 LYS A C 1
ATOM 695 O O . LYS A 1 80 ? 9.448 -3.878 -18.520 1.00 96.44 80 LYS A O 1
ATOM 700 N N . ARG A 1 81 ? 9.146 -3.778 -16.294 1.00 95.81 81 ARG A N 1
ATOM 701 C CA . ARG A 1 81 ? 9.889 -4.986 -15.944 1.00 95.81 81 ARG A CA 1
ATOM 702 C C . ARG A 1 81 ? 9.107 -6.247 -16.304 1.00 95.81 81 ARG A C 1
ATOM 704 O O . ARG A 1 81 ? 7.878 -6.237 -16.276 1.00 95.81 81 ARG A O 1
ATOM 711 N N . SER A 1 82 ? 9.828 -7.313 -16.643 1.00 96.56 82 SER A N 1
ATOM 712 C CA . SER A 1 82 ? 9.253 -8.600 -17.056 1.00 96.56 82 SER A CA 1
ATOM 713 C C . SER A 1 82 ? 9.241 -9.646 -15.944 1.00 96.56 82 SER A C 1
ATOM 715 O O . SER A 1 82 ? 8.595 -10.680 -16.098 1.00 96.56 82 SER A O 1
ATOM 717 N N . GLU A 1 83 ? 9.957 -9.404 -14.845 1.00 97.12 83 GLU A N 1
ATOM 718 C CA . GLU A 1 83 ? 9.993 -10.297 -13.690 1.00 97.12 83 GLU A CA 1
ATOM 719 C C . GLU A 1 83 ? 8.595 -10.503 -13.094 1.00 97.12 83 GLU A C 1
ATOM 721 O O . GLU A 1 83 ? 7.783 -9.577 -13.011 1.00 97.12 83 GLU A O 1
ATOM 726 N N . LYS A 1 84 ? 8.320 -11.728 -12.637 1.00 95.50 84 LYS A N 1
ATOM 727 C CA . LYS A 1 84 ? 7.036 -12.102 -12.030 1.00 95.50 84 LYS A CA 1
ATOM 728 C C . LYS A 1 84 ? 6.823 -11.426 -10.678 1.00 95.50 84 LYS A C 1
ATOM 730 O O . LYS A 1 84 ? 5.680 -11.167 -10.296 1.00 95.50 84 LYS A O 1
ATOM 735 N N . LEU A 1 85 ? 7.909 -11.148 -9.954 1.00 94.75 85 LEU A N 1
ATOM 736 C CA . LEU A 1 85 ? 7.874 -10.524 -8.637 1.00 94.75 85 LEU A CA 1
ATOM 737 C C . LEU A 1 85 ? 8.798 -9.308 -8.570 1.00 94.75 85 LEU A C 1
ATOM 739 O O . LEU A 1 85 ? 10.007 -9.409 -8.752 1.00 94.75 85 LEU A O 1
ATOM 743 N N . LEU A 1 86 ? 8.226 -8.164 -8.198 1.00 94.38 86 LEU A N 1
ATOM 744 C CA . LEU A 1 86 ? 8.982 -7.016 -7.707 1.00 94.38 86 LEU A CA 1
ATOM 745 C C . LEU A 1 86 ? 9.069 -7.120 -6.182 1.00 94.38 86 LEU A C 1
ATOM 747 O O . LEU A 1 86 ? 8.081 -6.882 -5.483 1.00 94.38 86 LEU A O 1
ATOM 751 N N . HIS A 1 87 ? 10.234 -7.495 -5.662 1.00 91.12 87 HIS A N 1
ATOM 752 C CA . HIS A 1 87 ? 10.454 -7.656 -4.231 1.00 91.12 87 HIS A CA 1
ATOM 753 C C . HIS A 1 87 ? 11.001 -6.358 -3.623 1.00 91.12 87 HIS A C 1
ATOM 755 O O . HIS A 1 87 ? 12.066 -5.860 -3.994 1.00 91.12 87 HIS A O 1
ATOM 761 N N . PHE A 1 88 ? 10.238 -5.786 -2.694 1.00 88.50 88 PHE A N 1
ATOM 762 C CA . PHE A 1 88 ? 10.603 -4.581 -1.958 1.00 88.50 88 PHE A CA 1
ATOM 763 C C . PHE A 1 88 ? 11.041 -4.981 -0.554 1.00 88.50 88 PHE A C 1
ATOM 765 O O . PHE A 1 88 ? 10.256 -5.544 0.199 1.00 88.50 88 PHE A O 1
ATOM 772 N N . GLY A 1 89 ? 12.264 -4.624 -0.200 1.00 79.69 89 GLY A N 1
ATOM 773 C CA . GLY A 1 89 ? 12.875 -4.911 1.089 1.00 79.69 89 GLY A CA 1
ATOM 774 C C . GLY A 1 89 ? 12.303 -4.078 2.228 1.00 79.69 89 GLY A C 1
ATOM 775 O O . GLY A 1 89 ? 11.442 -4.512 2.987 1.00 79.69 89 GLY A O 1
ATOM 776 N N . SER A 1 90 ? 12.734 -2.816 2.338 1.00 80.62 90 SER A N 1
ATOM 777 C CA . SER A 1 90 ? 12.170 -1.898 3.335 1.00 80.62 90 SER A CA 1
ATOM 778 C C . SER A 1 90 ? 11.026 -1.066 2.759 1.00 80.62 90 SER A C 1
ATOM 780 O O . SER A 1 90 ? 11.217 -0.251 1.854 1.00 80.62 90 SER A O 1
ATOM 782 N N . VAL A 1 91 ? 9.844 -1.184 3.368 1.00 81.25 91 VAL A N 1
ATOM 783 C CA . VAL A 1 91 ? 8.688 -0.294 3.134 1.00 81.25 91 VAL A CA 1
ATOM 784 C C . VAL A 1 91 ? 8.558 0.809 4.192 1.00 81.25 91 VAL A C 1
ATOM 786 O O . VAL A 1 91 ? 7.570 1.539 4.223 1.00 81.25 91 VAL A O 1
ATOM 789 N N . PHE A 1 92 ? 9.567 0.981 5.052 1.00 86.69 92 PHE A N 1
ATOM 790 C CA . PHE A 1 92 ? 9.540 1.961 6.141 1.00 86.69 92 PHE A CA 1
ATOM 791 C C . PHE A 1 92 ? 9.349 3.407 5.638 1.00 86.69 92 PHE A C 1
ATOM 793 O O . PHE A 1 92 ? 9.881 3.762 4.591 1.00 86.69 92 PHE A O 1
ATOM 800 N N . SER A 1 93 ? 8.717 4.270 6.445 1.00 89.25 93 SER A N 1
ATOM 801 C CA . SER A 1 93 ? 8.435 5.699 6.199 1.00 89.25 93 SER A CA 1
ATOM 802 C C . SER A 1 93 ? 7.180 5.972 5.368 1.00 89.25 93 SER A C 1
ATOM 804 O O . SER A 1 93 ? 7.097 5.639 4.187 1.00 89.25 93 SER A O 1
ATOM 806 N N . SER A 1 94 ? 6.247 6.732 5.949 1.00 88.69 94 SER A N 1
ATOM 807 C CA . SER A 1 94 ? 5.023 7.213 5.284 1.00 88.69 94 SER A CA 1
ATOM 808 C C . SER A 1 94 ? 5.294 8.111 4.065 1.00 88.69 94 SER A C 1
ATOM 810 O O . SER A 1 94 ? 4.450 8.240 3.175 1.00 88.69 94 SER A O 1
ATOM 812 N N . THR A 1 95 ? 6.488 8.708 3.995 1.00 92.06 95 THR A N 1
ATOM 813 C CA . THR A 1 95 ? 6.939 9.587 2.904 1.00 92.06 95 THR A CA 1
ATOM 814 C C . THR A 1 95 ? 7.696 8.869 1.786 1.00 92.06 95 THR A C 1
ATOM 816 O O . THR A 1 95 ? 8.120 9.530 0.833 1.00 92.06 95 THR A O 1
ATOM 819 N N . ARG A 1 96 ? 7.860 7.538 1.875 1.00 92.25 96 ARG A N 1
ATOM 820 C CA . ARG A 1 96 ? 8.613 6.748 0.889 1.00 92.25 96 ARG A CA 1
ATOM 821 C C . ARG A 1 96 ? 8.019 6.824 -0.512 1.00 92.25 96 ARG A C 1
ATOM 823 O O . ARG A 1 96 ? 8.771 6.874 -1.473 1.00 92.25 96 ARG A O 1
ATOM 830 N N . ILE A 1 97 ? 6.694 6.842 -0.625 1.00 93.94 97 ILE A N 1
ATOM 831 C CA . ILE A 1 97 ? 6.004 6.971 -1.911 1.00 93.94 97 ILE A CA 1
ATOM 832 C C . ILE A 1 97 ? 5.526 8.414 -2.066 1.00 93.94 97 ILE A C 1
ATOM 834 O O . ILE A 1 97 ? 4.613 8.850 -1.351 1.00 93.94 97 ILE A O 1
ATOM 838 N N . VAL A 1 98 ? 6.126 9.142 -3.002 1.00 96.44 98 VAL A N 1
ATOM 839 C CA . VAL A 1 98 ? 5.629 10.420 -3.513 1.00 96.44 98 VAL A CA 1
ATOM 840 C C . VAL A 1 98 ? 4.454 10.119 -4.435 1.00 96.44 98 VAL A C 1
ATOM 842 O O . VAL A 1 98 ? 4.580 9.352 -5.384 1.00 96.44 98 VAL A O 1
ATOM 845 N N . LYS A 1 99 ? 3.297 10.677 -4.081 1.00 96.00 99 LYS A N 1
ATOM 846 C CA . LYS A 1 99 ? 2.017 10.460 -4.755 1.00 96.00 99 LYS A CA 1
ATOM 847 C C . LYS A 1 99 ? 1.530 11.805 -5.257 1.00 96.00 99 LYS A C 1
ATOM 849 O O . LYS A 1 99 ? 1.204 12.657 -4.431 1.00 96.00 99 LYS A O 1
ATOM 854 N N . GLN A 1 100 ? 1.511 12.003 -6.562 1.00 96.81 100 GLN A N 1
ATOM 855 C CA . GLN A 1 100 ? 1.138 13.272 -7.187 1.00 96.81 100 GLN A CA 1
ATOM 856 C C . GLN A 1 100 ? 0.126 13.094 -8.311 1.00 96.81 100 GLN A C 1
ATOM 858 O O . GLN A 1 100 ? -0.644 14.016 -8.577 1.00 96.81 100 GLN A O 1
ATOM 863 N N . LEU A 1 101 ? 0.058 11.912 -8.928 1.00 97.75 101 LEU A N 1
ATOM 864 C CA . LEU A 1 101 ? -0.941 11.664 -9.956 1.00 97.75 101 LEU A CA 1
ATOM 865 C C . LEU A 1 101 ? -2.352 11.691 -9.338 1.00 97.75 101 LEU A C 1
ATOM 867 O O . LEU A 1 101 ? -2.573 11.079 -8.284 1.00 97.75 101 LEU A O 1
ATOM 871 N N . PRO A 1 102 ? -3.349 12.315 -10.001 1.00 97.69 102 PRO A N 1
ATOM 872 C CA . PRO A 1 102 ? -4.715 12.398 -9.478 1.00 97.69 102 PRO A CA 1
ATOM 873 C C . PRO A 1 102 ? -5.318 11.034 -9.120 1.00 97.69 102 PRO A C 1
ATOM 875 O O . PRO A 1 102 ? -5.982 10.888 -8.093 1.00 97.69 102 PRO A O 1
ATO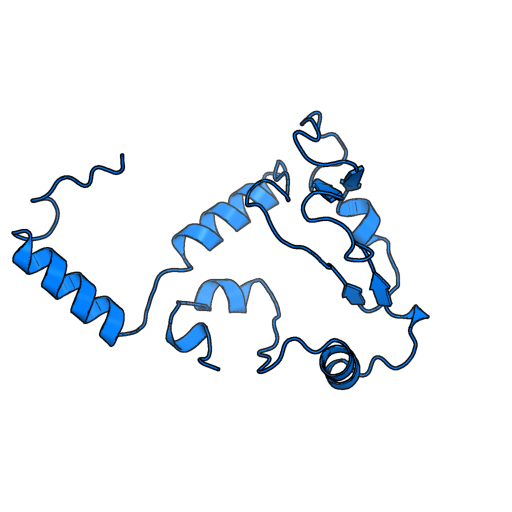M 878 N N . LYS A 1 103 ? -5.039 10.001 -9.929 1.00 95.38 103 LYS A N 1
ATOM 879 C CA . LYS A 1 103 ? -5.488 8.624 -9.676 1.00 95.38 103 LYS A CA 1
ATOM 880 C C . LYS A 1 103 ? -4.923 8.075 -8.363 1.00 95.38 103 LYS A C 1
ATOM 882 O O . LYS A 1 103 ? -5.680 7.525 -7.564 1.00 95.38 103 LYS A O 1
ATOM 887 N N . SER A 1 104 ? -3.625 8.260 -8.119 1.00 95.25 104 SER A N 1
ATOM 888 C CA . SER A 1 104 ? -2.960 7.828 -6.887 1.00 95.25 104 SER A CA 1
ATOM 889 C C . SER A 1 104 ? -3.523 8.556 -5.672 1.00 95.25 104 SER A C 1
ATOM 891 O O . SER A 1 104 ? -3.875 7.919 -4.681 1.00 95.25 104 SER A O 1
ATOM 893 N N . LEU A 1 105 ? -3.660 9.882 -5.749 1.00 96.31 105 LEU A N 1
ATOM 894 C CA . LEU A 1 105 ? -4.206 10.694 -4.660 1.00 96.31 105 LEU A CA 1
ATOM 895 C C . LEU A 1 105 ? -5.632 10.266 -4.294 1.00 96.31 105 LEU A C 1
ATOM 897 O O . LEU A 1 105 ? -5.926 10.042 -3.118 1.00 96.31 105 LEU A O 1
ATOM 901 N N . ASN A 1 106 ? -6.494 10.079 -5.296 1.00 96.31 106 ASN A N 1
ATOM 902 C CA . ASN A 1 106 ? -7.868 9.623 -5.092 1.00 96.31 106 ASN A CA 1
ATOM 903 C C . ASN A 1 106 ? -7.928 8.215 -4.492 1.00 96.31 106 ASN A C 1
ATOM 905 O O . ASN A 1 106 ? -8.683 7.987 -3.544 1.00 96.31 106 ASN A O 1
ATOM 909 N N . PHE A 1 107 ? -7.114 7.283 -4.997 1.00 95.12 107 PHE A N 1
ATOM 910 C CA . PHE A 1 107 ? -7.030 5.932 -4.447 1.00 95.12 107 PHE A CA 1
ATOM 911 C C . PHE A 1 107 ? -6.616 5.956 -2.971 1.00 95.12 107 PHE A C 1
ATOM 913 O O . PHE A 1 107 ? -7.308 5.390 -2.128 1.00 95.12 107 PHE A O 1
ATOM 920 N N . TRP A 1 108 ? -5.541 6.673 -2.638 1.00 93.12 108 TRP A N 1
ATOM 921 C CA . TRP A 1 108 ? -5.033 6.761 -1.269 1.00 93.12 108 TRP A CA 1
ATOM 922 C C . TRP A 1 108 ? -5.998 7.459 -0.312 1.00 93.12 108 TRP A C 1
ATOM 924 O O . TRP A 1 108 ? -6.118 7.038 0.839 1.00 93.12 108 TRP A O 1
ATOM 934 N N . LYS A 1 109 ? -6.709 8.497 -0.771 1.00 94.31 109 LYS A N 1
ATOM 935 C CA . LYS A 1 109 ? -7.761 9.149 0.017 1.00 94.31 109 LYS A CA 1
ATOM 936 C C . LYS A 1 109 ? -8.870 8.157 0.370 1.00 94.31 109 LYS A C 1
ATOM 938 O O . LYS A 1 109 ? -9.255 8.087 1.532 1.00 94.31 109 LYS A O 1
ATOM 943 N N . ARG A 1 110 ? -9.346 7.372 -0.605 1.00 95.12 110 ARG A N 1
ATOM 944 C CA . ARG A 1 110 ? -10.381 6.347 -0.382 1.00 95.12 110 ARG A CA 1
ATOM 945 C C . ARG A 1 110 ? -9.879 5.202 0.494 1.00 95.12 110 ARG A C 1
ATOM 947 O O . ARG A 1 110 ? -10.594 4.789 1.394 1.00 95.12 110 ARG A O 1
ATOM 954 N N . LEU A 1 111 ? -8.648 4.734 0.284 1.00 92.94 111 LEU A N 1
ATOM 955 C CA . LEU A 1 111 ? -8.052 3.679 1.103 1.00 92.94 111 LEU A CA 1
ATOM 956 C C . LEU A 1 111 ? -8.027 4.081 2.584 1.00 92.94 111 LEU A C 1
ATOM 958 O O . LEU A 1 111 ? -8.502 3.332 3.429 1.00 92.94 111 LEU A O 1
ATOM 962 N N . LYS A 1 112 ? -7.546 5.291 2.897 1.00 89.88 112 LYS A N 1
ATOM 963 C CA . LYS A 1 112 ? -7.462 5.780 4.283 1.00 89.88 112 LYS A CA 1
ATOM 964 C C . LYS A 1 112 ? -8.817 5.889 4.980 1.00 89.88 112 LYS A C 1
ATOM 966 O O . LYS A 1 112 ? -8.885 5.656 6.177 1.00 89.88 112 LYS A O 1
ATOM 971 N N . THR A 1 113 ? -9.876 6.255 4.261 1.00 91.12 113 THR A N 1
ATOM 972 C CA . THR A 1 113 ? -11.214 6.397 4.859 1.00 91.12 113 THR A CA 1
ATOM 973 C C . THR A 1 113 ? -11.987 5.085 4.934 1.00 91.12 113 THR A C 1
ATOM 975 O O . THR A 1 113 ? -13.012 5.031 5.607 1.00 91.12 113 THR A O 1
ATOM 978 N N . LYS A 1 114 ? -11.534 4.042 4.229 1.00 90.94 114 LYS A N 1
ATOM 979 C CA . LYS A 1 114 ? -12.196 2.733 4.181 1.00 90.94 114 LYS A CA 1
ATOM 980 C C . LYS A 1 114 ? -11.501 1.654 5.004 1.00 90.94 114 LYS A C 1
ATOM 982 O O . LYS A 1 114 ? -12.156 0.696 5.377 1.00 90.94 114 LYS A O 1
ATOM 987 N N . MET A 1 115 ? -10.226 1.830 5.339 1.00 87.06 115 MET A N 1
ATOM 988 C CA . MET A 1 115 ? -9.487 0.938 6.238 1.00 87.06 115 MET A CA 1
ATOM 989 C C . MET A 1 115 ? -9.754 1.313 7.702 1.00 87.06 115 MET A C 1
ATOM 991 O O . MET A 1 115 ? -8.854 1.778 8.400 1.00 87.06 115 MET A O 1
ATOM 995 N N . LEU A 1 116 ? -11.001 1.169 8.153 1.00 88.44 116 LEU A N 1
ATOM 996 C CA . LEU A 1 116 ? -11.389 1.397 9.548 1.00 88.44 116 LEU A CA 1
ATOM 997 C C . LEU A 1 116 ? -11.415 0.070 10.319 1.00 88.44 116 LEU A C 1
ATOM 999 O O . LEU A 1 116 ? -11.717 -0.964 9.716 1.00 88.44 116 LEU A O 1
ATOM 1003 N N . PRO A 1 117 ? -11.141 0.079 11.637 1.00 90.62 117 PRO A N 1
ATOM 1004 C CA . PRO A 1 117 ? -11.393 -1.085 12.471 1.00 90.62 117 PRO A CA 1
ATOM 1005 C C . PRO A 1 117 ? -12.865 -1.501 12.380 1.00 90.62 117 PRO A C 1
ATOM 1007 O O . PRO A 1 117 ? -13.754 -0.668 12.551 1.00 90.62 117 PRO A O 1
ATOM 1010 N N . ASN A 1 118 ? -13.119 -2.778 12.109 1.00 87.94 118 ASN A N 1
ATOM 1011 C CA . ASN A 1 118 ? -14.469 -3.353 12.029 1.00 87.94 118 ASN A CA 1
ATOM 1012 C C . ASN A 1 118 ? -14.688 -4.488 13.041 1.00 87.94 118 ASN A C 1
ATOM 1014 O O . ASN A 1 118 ? -15.783 -5.044 13.113 1.00 87.94 118 ASN A O 1
ATOM 1018 N N . ASN A 1 119 ? -13.664 -4.830 13.827 1.00 92.00 119 ASN A N 1
ATOM 1019 C CA . ASN A 1 119 ? -13.762 -5.858 14.849 1.00 92.00 119 ASN A CA 1
ATOM 1020 C C . ASN A 1 119 ? -14.775 -5.448 15.937 1.00 92.00 119 ASN A C 1
ATOM 1022 O O . ASN A 1 119 ? -14.566 -4.415 16.584 1.00 92.00 119 ASN A O 1
ATOM 1026 N N . PRO A 1 120 ? -15.823 -6.253 16.204 1.00 92.69 120 PRO A N 1
ATOM 1027 C CA . PRO A 1 120 ? -16.860 -5.894 17.170 1.00 92.69 120 PRO A CA 1
ATOM 1028 C C . PRO A 1 120 ? -16.317 -5.606 18.571 1.00 92.69 120 PRO A C 1
ATOM 1030 O O . PRO A 1 120 ? -16.784 -4.686 19.233 1.00 92.69 120 PRO A O 1
ATOM 1033 N N . THR A 1 121 ? -15.296 -6.340 19.018 1.00 93.75 121 THR A N 1
ATOM 1034 C CA . THR A 1 121 ? -14.682 -6.130 20.335 1.00 93.75 121 THR A CA 1
ATOM 1035 C C . THR A 1 121 ? -13.980 -4.777 20.407 1.00 93.75 121 THR A C 1
ATOM 1037 O O . THR A 1 121 ? -14.191 -4.038 21.365 1.00 93.75 121 THR A O 1
ATOM 1040 N N . ILE A 1 122 ? -13.198 -4.415 19.383 1.00 92.19 122 ILE A N 1
ATOM 1041 C CA . ILE A 1 122 ? -12.516 -3.110 19.318 1.00 92.19 122 ILE A CA 1
ATOM 1042 C C . ILE A 1 122 ? -13.541 -1.974 19.289 1.00 92.19 122 ILE A C 1
ATOM 1044 O O . ILE A 1 122 ? -13.413 -1.015 20.048 1.00 92.19 122 ILE A O 1
ATOM 1048 N N . VAL A 1 123 ? -14.574 -2.098 18.451 1.00 93.56 123 VAL A N 1
ATOM 1049 C CA . VAL A 1 123 ? -15.640 -1.093 18.329 1.00 93.56 123 VAL A CA 1
ATOM 1050 C C . VAL A 1 123 ? -16.390 -0.931 19.653 1.00 93.56 123 VAL A C 1
ATOM 1052 O O . VAL A 1 123 ? -16.592 0.191 20.109 1.00 93.56 123 VAL A O 1
ATOM 1055 N N . ASN A 1 124 ? -16.735 -2.032 20.323 1.00 96.12 124 ASN A N 1
ATOM 1056 C CA . ASN A 1 124 ? -17.419 -1.995 21.616 1.00 96.12 124 ASN A CA 1
ATOM 1057 C C . ASN A 1 124 ? -16.562 -1.348 22.708 1.00 96.12 124 ASN A C 1
ATOM 1059 O O . ASN A 1 124 ? -17.072 -0.558 23.499 1.00 96.12 124 ASN A O 1
ATOM 1063 N N . ILE A 1 125 ? -15.264 -1.657 22.757 1.00 95.88 125 ILE A N 1
ATOM 1064 C CA . ILE A 1 125 ? -14.339 -1.024 23.707 1.00 95.88 125 ILE A CA 1
ATOM 1065 C C . ILE A 1 125 ? -14.239 0.479 23.431 1.00 95.88 125 ILE A C 1
ATOM 1067 O O . ILE A 1 125 ? -14.340 1.270 24.365 1.00 95.88 125 ILE A O 1
ATOM 1071 N N . ALA A 1 126 ? -14.092 0.880 22.166 1.00 94.56 126 ALA A N 1
ATOM 1072 C CA . ALA A 1 126 ? -14.029 2.288 21.786 1.00 94.56 126 ALA A CA 1
ATOM 1073 C C . ALA A 1 126 ? -15.305 3.044 22.187 1.00 94.56 126 ALA A C 1
ATOM 1075 O O . ALA A 1 126 ? -15.209 4.118 22.776 1.00 94.56 126 ALA A O 1
ATOM 1076 N N . ASN A 1 127 ? -16.483 2.462 21.945 1.00 95.19 127 ASN A N 1
ATOM 1077 C CA . ASN A 1 127 ? -17.762 3.054 22.344 1.00 95.19 127 ASN A CA 1
ATOM 1078 C C . ASN A 1 127 ? -17.862 3.227 23.863 1.00 95.19 127 ASN A C 1
ATOM 1080 O O . ASN A 1 127 ? -18.218 4.302 24.326 1.00 95.19 127 ASN A O 1
ATOM 1084 N N . ARG A 1 128 ? -17.451 2.221 24.644 1.00 97.62 128 ARG A N 1
ATOM 1085 C CA . ARG A 1 128 ? -17.427 2.334 26.110 1.00 97.62 128 ARG A CA 1
ATOM 1086 C C . ARG A 1 128 ? -16.506 3.453 26.586 1.00 97.62 128 ARG A C 1
ATOM 1088 O O . ARG A 1 128 ? -16.879 4.200 27.476 1.00 97.62 128 ARG A O 1
ATOM 1095 N N . ILE A 1 129 ? -15.323 3.599 25.987 1.00 96.25 129 ILE A N 1
ATOM 1096 C CA . ILE A 1 129 ? -14.415 4.711 26.308 1.00 96.25 129 ILE A CA 1
ATOM 1097 C C . ILE A 1 129 ? -15.074 6.055 25.973 1.00 96.25 129 ILE A C 1
ATOM 1099 O O . ILE A 1 129 ? -14.989 6.987 26.764 1.00 96.25 129 ILE A O 1
ATOM 1103 N N . ILE A 1 130 ? -15.741 6.161 24.821 1.00 96.12 130 ILE A N 1
ATOM 1104 C CA . ILE A 1 130 ? -16.475 7.370 24.425 1.00 96.12 130 ILE A CA 1
ATOM 1105 C C . ILE A 1 130 ? -17.560 7.710 25.454 1.00 96.12 130 ILE A C 1
ATOM 1107 O O . ILE A 1 130 ? -17.691 8.879 25.814 1.00 96.12 130 ILE A O 1
ATOM 1111 N N . ASP A 1 131 ? -18.296 6.715 25.949 1.00 96.81 131 ASP A N 1
ATOM 1112 C CA . ASP A 1 131 ? -19.342 6.905 26.957 1.00 96.81 131 ASP A CA 1
ATOM 1113 C C . ASP A 1 131 ? -18.765 7.398 28.294 1.00 96.81 131 ASP A C 1
ATOM 1115 O O . ASP A 1 131 ? -19.271 8.370 28.856 1.00 96.81 131 ASP A O 1
ATOM 1119 N N . GLU A 1 132 ? -17.653 6.815 28.754 1.00 96.69 132 GLU A N 1
ATOM 1120 C CA . GLU A 1 132 ? -16.932 7.268 29.959 1.00 96.69 132 GLU A CA 1
ATOM 1121 C C . GLU A 1 132 ? -16.372 8.695 29.812 1.00 96.69 132 GLU A C 1
ATOM 1123 O O . GLU A 1 132 ? -16.276 9.443 30.784 1.00 96.69 132 GLU A O 1
ATOM 1128 N N . LEU A 1 133 ? -16.046 9.118 28.587 1.00 96.69 133 LEU A N 1
ATOM 1129 C CA . LEU A 1 133 ? -15.631 10.491 28.268 1.00 96.69 133 LEU A CA 1
ATOM 1130 C C . LEU A 1 133 ? -16.814 11.468 28.116 1.00 96.69 133 LEU A C 1
ATOM 1132 O O . LEU A 1 133 ? -16.625 12.611 27.691 1.00 96.69 133 LEU A O 1
ATOM 1136 N N . GLY A 1 134 ? -18.033 11.042 28.457 1.00 95.19 134 GLY A N 1
ATOM 1137 C CA . GLY A 1 134 ? -19.244 11.862 28.415 1.00 95.19 134 GLY A CA 1
ATOM 1138 C C . GLY A 1 134 ? -20.003 11.804 27.089 1.00 95.19 134 GLY A C 1
ATOM 1139 O O . GLY A 1 134 ? -20.962 12.555 26.910 1.00 95.19 134 GLY A O 1
ATOM 1140 N N . GLY A 1 135 ? -19.610 10.926 26.166 1.00 94.88 135 GLY A N 1
ATOM 1141 C CA . GLY A 1 135 ? -20.260 10.704 24.876 1.00 94.88 135 GLY A CA 1
ATOM 1142 C C . GLY A 1 135 ? -19.579 11.400 23.693 1.00 94.88 135 GLY A C 1
ATOM 1143 O O . GLY A 1 135 ? -18.629 12.178 23.817 1.00 94.88 135 GLY A O 1
ATOM 1144 N N . SER A 1 136 ? -20.082 11.121 22.488 1.00 93.50 136 SER A N 1
ATOM 1145 C CA . SER A 1 136 ? -19.537 11.697 21.251 1.00 93.50 136 SER A CA 1
ATOM 1146 C C . SER A 1 136 ? -19.614 13.226 21.248 1.00 93.50 136 SER A C 1
ATOM 1148 O O . SER A 1 136 ? -20.637 13.808 21.606 1.00 93.50 136 SER A O 1
ATOM 1150 N N . ASN A 1 137 ? -18.539 13.875 20.790 1.00 91.94 137 ASN A N 1
ATOM 1151 C CA . ASN A 1 137 ? -18.388 15.337 20.735 1.00 91.94 137 ASN A CA 1
ATOM 1152 C C . ASN A 1 137 ? -18.399 16.046 22.107 1.00 91.94 137 ASN A C 1
ATOM 1154 O O . ASN A 1 137 ? -18.661 17.247 22.168 1.00 91.94 137 ASN A O 1
ATOM 1158 N N . ARG A 1 138 ? -18.130 15.330 23.209 1.00 96.06 138 ARG A N 1
ATOM 1159 C CA . ARG A 1 138 ? -18.072 15.900 24.572 1.00 96.06 138 ARG A CA 1
ATOM 1160 C C . ARG A 1 138 ? -16.666 16.002 25.162 1.00 96.06 138 ARG A C 1
ATOM 1162 O O . ARG A 1 138 ? -16.509 16.524 26.258 1.00 96.06 138 ARG A O 1
ATOM 1169 N N . TYR A 1 139 ? -15.650 15.575 24.421 1.00 93.69 139 TYR A N 1
ATOM 1170 C CA . TYR A 1 139 ? -14.248 15.620 24.823 1.00 93.69 139 TYR A CA 1
ATOM 1171 C C . TYR A 1 139 ? -13.382 16.250 23.725 1.00 93.69 139 TYR A C 1
ATOM 1173 O O . TYR A 1 139 ? -13.739 16.234 22.545 1.00 93.69 139 TYR A O 1
ATOM 1181 N N . VAL A 1 140 ? -12.226 16.796 24.113 1.00 92.31 140 VAL A N 1
ATOM 1182 C CA . VAL A 1 140 ? -11.208 17.324 23.192 1.00 92.31 140 VAL A CA 1
ATOM 1183 C C . VAL A 1 140 ? -9.980 16.426 23.266 1.00 92.31 140 VAL A C 1
ATOM 1185 O O . VAL A 1 140 ? -9.418 16.223 24.338 1.00 92.31 140 VAL A O 1
ATOM 1188 N N . GLY A 1 141 ? -9.563 15.881 22.124 1.00 89.12 141 GLY A N 1
ATOM 1189 C CA . GLY A 1 141 ? -8.300 15.156 22.013 1.00 89.12 141 GLY A CA 1
ATOM 1190 C C . GLY A 1 141 ? -7.144 16.124 21.772 1.00 89.12 141 GLY A C 1
ATOM 1191 O O . GLY A 1 141 ? -7.174 16.881 20.804 1.00 89.12 141 GLY A O 1
ATOM 1192 N N . VAL A 1 142 ? -6.119 16.077 22.623 1.00 92.00 142 VAL A N 1
ATOM 1193 C CA . VAL A 1 142 ? -4.862 16.817 22.447 1.00 92.00 142 VAL A CA 1
ATOM 1194 C C . VAL A 1 142 ? -3.725 15.803 22.350 1.00 92.00 142 VAL A C 1
ATOM 1196 O O . VAL A 1 142 ? -3.609 14.923 23.198 1.00 92.00 142 VAL A O 1
ATOM 1199 N N . HIS A 1 143 ? -2.901 15.907 21.309 1.00 87.50 143 HIS A N 1
ATOM 1200 C CA . HIS A 1 143 ? -1.670 15.130 21.159 1.00 87.50 143 HIS A CA 1
ATOM 1201 C C . HIS A 1 143 ? -0.494 16.107 21.241 1.00 87.50 143 HIS A C 1
ATOM 1203 O O . HIS A 1 143 ? -0.432 17.030 20.428 1.00 87.50 143 HIS A O 1
ATOM 1209 N N . ALA A 1 144 ? 0.355 15.942 22.258 1.00 75.88 144 ALA A N 1
ATOM 1210 C CA . ALA A 1 144 ? 1.511 16.791 22.552 1.00 75.88 144 ALA A CA 1
ATOM 1211 C C . ALA A 1 144 ? 2.816 16.088 22.170 1.00 75.88 144 ALA A C 1
ATOM 1213 O O . ALA A 1 144 ? 2.891 14.856 22.390 1.00 75.88 144 ALA A O 1
#

Sequence (144 aa):
MYNWEELMDFTFLKQHIKYIHRQDFNLKYLLESLQIYDDSEVYNVTSDLAQYQHRYYDDPKSTTTLTKFKERVNLIDLSKRSEKLLHFGSVFSSTRIVKQLPKSLNFWKRLKTKMLPNNPTIVNIANRIIDELGGSNRYVGVHA

Foldseek 3Di:
DDDLVLWWQCVLVVVPHDDDDDPDPDPVVVCVVVVHDDCLLEDAPDPQPDLAAEAEEQDPPDPDDSVSHDDYDYVVVVVVDPRNYYHYRHPDDPRSYDADDPVRVVSVVVVVVRGDTPNPVVVVVVQVVCVVCVHPPNDDDDDD

pLDDT: mean 91.3, std 6.97, range [58.94, 97.75]

Radius of gyration: 19.6 Å; chains: 1; bounding box: 41×39×48 Å